Protein AF-A0A7Y6CDG6-F1 (afdb_monomer)

Foldseek 3Di:
DVLLLQLCVLVVHDPLLSVLLVVLLVQLQVLVVPQDPCLVVPDDDDDVVSVVSVQCSLVSSLVVQVVVDDSSNVSSVLSNLLQAFQQQPGDDPSDHNPSRPVSSLSSNLVVQLVVQQDQDPVDGHDDSVVSLVVLVVCDSTRHDVSSSVSSVVRPD

Mean predicted aligned error: 2.74 Å

Nearest PDB structures (foldseek):
  4r8z-assembly1_B  TM=9.376E-01  e=4.289E-11  Pseudomonas aeruginosa PAO1
  4me4-assembly1_B  TM=9.347E-01  e=2.481E-10  Persephonella marina EX-H1
  5z7c-assembly1_A  TM=7.853E-01  e=1.267E-05  Vibrio cholerae O1 biovar El Tor str. N16961
  3tmc-assembly2_B  TM=7.782E-01  e=2.016E-05  Bdellovibrio bacteriovorus HD100

Solvent-accessible surface area (backbone atoms only — not comparable to full-atom values): 8139 Å² total; per-residue (Å²): 70,70,67,31,35,54,30,32,56,69,69,67,52,50,75,67,56,32,55,44,20,35,52,27,44,70,43,39,68,58,14,51,81,74,48,54,70,78,60,79,68,48,87,74,87,76,53,72,69,53,45,53,56,57,58,45,18,22,60,43,19,20,52,57,28,43,72,76,33,75,73,36,32,60,33,9,64,35,21,27,41,34,55,37,15,31,62,30,81,30,35,84,83,38,41,38,55,83,76,40,54,68,51,15,50,37,34,35,50,42,48,53,44,51,64,33,52,41,66,48,102,90,41,75,43,43,56,59,67,60,37,54,51,52,50,60,77,30,49,60,37,54,32,45,54,68,51,50,55,36,40,65,73,70,56,119

Sequence (156 aa):
MELAVAVADHLGLDARSRDLAELTALLHDVGKIRIPNSIINKEGPLTEDEWAIIRMHTIDGEQLLSQVGGLLTEVGHIVRSCHERYDGRGYPDGLAGEAIPLVARVVCCCDAFNAMTTTRPYRAAMSAEEARQELMRNRGTQFDPNVVDALLAVAA

Secondary structure (DSSP, 8-state):
-HHHHHHHHHTT--HHHHHHHHHHHHHTTGGGGGS-HHHHT-SSPPPHHHHHHHHTHHHHHHHHHHHH-THHHHHHHHHHGGG--TBS--SSS--BGGGS-HHHHHHHHHHHHHHHHS-BTTBPPPPHHHHHHHHHHTBTTTB-HHHHHHHHHH--

Structure (mmCIF, N/CA/C/O backbone):
data_AF-A0A7Y6CDG6-F1
#
_entry.id   AF-A0A7Y6CDG6-F1
#
loop_
_atom_site.group_PDB
_atom_site.id
_atom_site.type_symbol
_atom_site.label_atom_id
_atom_site.label_alt_id
_atom_site.label_comp_id
_atom_site.label_asym_id
_atom_site.label_entity_id
_atom_site.label_seq_id
_atom_site.pdbx_PDB_ins_code
_atom_site.Cartn_x
_atom_site.Cartn_y
_atom_site.Cartn_z
_atom_site.occupancy
_atom_site.B_iso_or_equiv
_atom_site.auth_seq_id
_atom_site.auth_comp_id
_atom_site.auth_asym_id
_atom_site.auth_atom_id
_atom_site.pdbx_PDB_model_num
ATOM 1 N N . MET A 1 1 ? 8.028 -2.922 6.597 1.00 84.50 1 MET A N 1
ATOM 2 C CA . MET A 1 1 ? 9.346 -3.101 5.955 1.00 84.50 1 MET A CA 1
ATOM 3 C C . MET A 1 1 ? 9.645 -4.585 5.748 1.00 84.50 1 MET A C 1
ATOM 5 O O . MET A 1 1 ? 9.294 -5.077 4.687 1.00 84.50 1 MET A O 1
ATOM 9 N N . GLU A 1 2 ? 10.143 -5.316 6.752 1.00 93.12 2 GLU A N 1
ATOM 10 C CA . GLU A 1 2 ? 10.577 -6.731 6.654 1.00 93.12 2 GLU A CA 1
ATOM 11 C C . GLU A 1 2 ? 9.609 -7.665 5.898 1.00 93.12 2 GLU A C 1
ATOM 13 O O . GLU A 1 2 ? 10.027 -8.355 4.973 1.00 93.12 2 GLU A O 1
ATOM 18 N N . LEU A 1 3 ? 8.306 -7.636 6.208 1.00 95.88 3 LEU A N 1
ATOM 19 C CA . LEU A 1 3 ? 7.307 -8.477 5.530 1.00 95.88 3 LEU A CA 1
ATOM 20 C C . LEU A 1 3 ? 7.220 -8.222 4.010 1.00 95.88 3 LEU A C 1
ATOM 22 O O . LEU A 1 3 ? 7.042 -9.160 3.243 1.00 95.88 3 LEU A O 1
ATOM 26 N N . ALA A 1 4 ? 7.382 -6.975 3.555 1.00 97.56 4 ALA A N 1
ATOM 27 C CA . ALA A 1 4 ? 7.380 -6.646 2.125 1.00 97.56 4 ALA A CA 1
ATOM 28 C C . ALA A 1 4 ? 8.631 -7.180 1.411 1.00 97.56 4 ALA A C 1
ATOM 30 O O . ALA A 1 4 ? 8.542 -7.615 0.266 1.00 97.56 4 ALA A O 1
ATOM 31 N N . VAL A 1 5 ? 9.771 -7.210 2.107 1.00 97.56 5 VAL A N 1
ATOM 32 C CA . VAL A 1 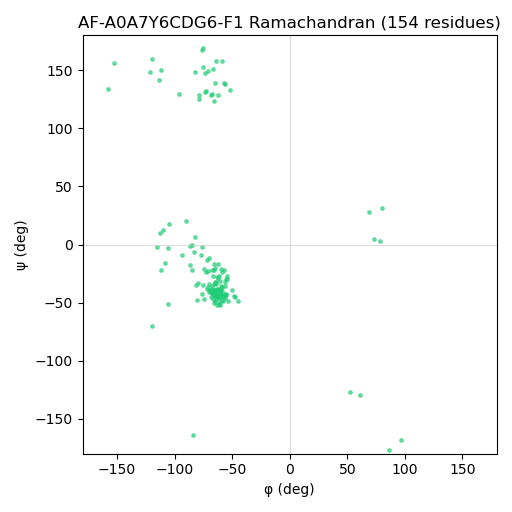5 ? 11.015 -7.819 1.617 1.00 97.56 5 VAL A CA 1
ATOM 33 C C . VAL A 1 5 ? 10.872 -9.343 1.534 1.00 97.56 5 VAL A C 1
ATOM 35 O O . VAL A 1 5 ? 11.181 -9.920 0.499 1.00 97.56 5 VAL A O 1
ATOM 38 N N . ALA A 1 6 ? 10.308 -9.989 2.561 1.00 97.88 6 ALA A N 1
ATOM 39 C CA . ALA A 1 6 ? 10.054 -11.432 2.552 1.00 97.88 6 ALA A CA 1
ATOM 40 C C . ALA A 1 6 ? 9.071 -11.862 1.442 1.00 97.88 6 ALA A C 1
ATOM 42 O O . ALA A 1 6 ? 9.271 -12.895 0.805 1.00 97.88 6 ALA A O 1
ATOM 43 N N . VAL A 1 7 ? 8.035 -11.058 1.169 1.00 98.44 7 VAL A N 1
ATOM 44 C CA . VAL A 1 7 ? 7.118 -11.286 0.036 1.00 98.44 7 VAL A CA 1
ATOM 45 C C . VAL A 1 7 ? 7.820 -11.068 -1.307 1.00 98.44 7 VAL A C 1
ATOM 47 O O . VAL A 1 7 ? 7.613 -11.859 -2.224 1.00 98.44 7 VAL A O 1
ATOM 50 N N . ALA A 1 8 ? 8.676 -10.049 -1.434 1.00 97.88 8 ALA A N 1
ATOM 51 C CA . ALA A 1 8 ? 9.461 -9.826 -2.648 1.00 97.88 8 ALA A CA 1
ATOM 52 C C . ALA A 1 8 ? 10.411 -11.003 -2.946 1.00 97.88 8 ALA A C 1
ATOM 54 O O . ALA A 1 8 ? 10.436 -11.495 -4.075 1.00 97.88 8 ALA A O 1
ATOM 55 N N . ASP A 1 9 ? 11.114 -11.503 -1.925 1.00 97.69 9 ASP A N 1
ATOM 56 C CA . ASP A 1 9 ? 11.974 -12.688 -2.023 1.00 97.69 9 ASP A CA 1
ATOM 57 C C . ASP A 1 9 ? 11.173 -13.935 -2.444 1.00 97.69 9 ASP A C 1
ATOM 59 O O . ASP A 1 9 ? 11.596 -14.676 -3.332 1.00 97.69 9 ASP A O 1
ATOM 63 N N . HIS A 1 10 ? 9.989 -14.153 -1.857 1.00 98.25 10 HIS A N 1
ATOM 64 C CA . HIS A 1 10 ? 9.118 -15.289 -2.189 1.00 98.25 10 HIS A CA 1
ATOM 65 C C . HIS A 1 10 ? 8.567 -15.225 -3.623 1.00 98.25 10 HIS A C 1
ATOM 67 O O . HIS A 1 10 ? 8.413 -16.256 -4.275 1.00 98.25 10 HIS A O 1
ATOM 73 N N . LEU A 1 11 ? 8.305 -14.019 -4.136 1.00 98.00 11 LEU A N 1
ATOM 74 C CA . LEU A 1 11 ? 7.908 -13.783 -5.528 1.00 98.00 11 LEU A CA 1
ATOM 75 C C . LEU A 1 11 ? 9.086 -13.869 -6.521 1.00 98.00 11 LEU A C 1
ATOM 77 O O . LEU A 1 11 ? 8.870 -13.730 -7.724 1.00 98.00 11 LEU A O 1
ATOM 81 N N . GLY A 1 12 ? 10.317 -14.100 -6.049 1.00 98.00 12 GLY A N 1
ATOM 82 C CA . GLY A 1 12 ? 11.508 -14.197 -6.896 1.00 98.00 12 GLY A CA 1
ATOM 83 C C . GLY A 1 12 ? 11.923 -12.866 -7.530 1.00 98.00 12 GLY A C 1
ATOM 84 O O . GLY A 1 12 ? 12.499 -12.864 -8.619 1.00 98.00 12 GLY A O 1
ATOM 85 N N . LEU A 1 13 ? 11.604 -11.741 -6.881 1.00 97.56 13 LEU A N 1
ATOM 86 C CA . LEU A 1 13 ? 11.982 -10.412 -7.355 1.00 97.56 13 LEU A CA 1
ATOM 87 C C . LEU A 1 13 ? 13.500 -10.187 -7.302 1.00 97.56 13 LEU A C 1
ATOM 89 O O . LEU A 1 13 ? 14.216 -10.752 -6.476 1.00 97.56 13 LEU A O 1
ATOM 93 N N . ASP A 1 14 ? 13.993 -9.341 -8.206 1.00 97.81 14 ASP A N 1
ATOM 94 C CA . ASP A 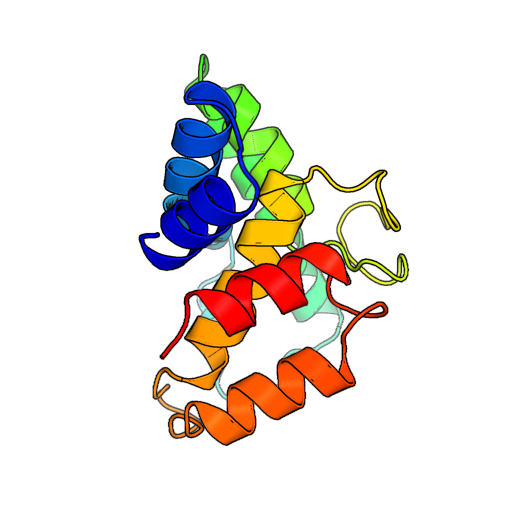1 14 ? 15.412 -9.011 -8.283 1.00 97.81 14 ASP A CA 1
ATOM 95 C C . ASP A 1 14 ? 15.848 -8.041 -7.170 1.00 97.81 14 ASP A C 1
ATOM 97 O O . ASP A 1 14 ? 15.030 -7.415 -6.492 1.00 97.81 14 ASP A O 1
ATOM 101 N N . ALA A 1 15 ? 17.165 -7.888 -6.992 1.00 96.69 15 ALA A N 1
ATOM 102 C CA . ALA A 1 15 ? 17.724 -7.026 -5.950 1.00 96.69 15 ALA A CA 1
ATOM 103 C C . ALA A 1 15 ? 17.219 -5.573 -6.052 1.00 96.69 15 ALA A C 1
ATOM 105 O O . ALA A 1 15 ? 16.936 -4.957 -5.030 1.00 96.69 15 ALA A O 1
ATOM 106 N N . ARG A 1 16 ? 17.013 -5.043 -7.270 1.00 96.38 16 ARG A N 1
ATOM 107 C CA . ARG A 1 16 ? 16.469 -3.691 -7.455 1.00 96.38 16 ARG A CA 1
ATOM 108 C C . ARG A 1 16 ? 15.025 -3.594 -6.966 1.00 96.38 16 ARG A C 1
ATOM 110 O O . ARG A 1 16 ? 14.687 -2.670 -6.231 1.00 96.38 16 ARG A O 1
ATOM 117 N N . SER A 1 17 ? 14.179 -4.545 -7.345 1.00 96.75 17 SER A N 1
ATOM 118 C CA . SER A 1 17 ? 12.779 -4.592 -6.914 1.00 96.75 17 SER A CA 1
ATOM 119 C C . SER A 1 17 ? 12.644 -4.822 -5.404 1.00 96.75 17 SER A C 1
ATOM 121 O O . SER A 1 17 ? 11.727 -4.283 -4.784 1.00 96.75 17 SER A O 1
ATOM 123 N N . ARG A 1 18 ?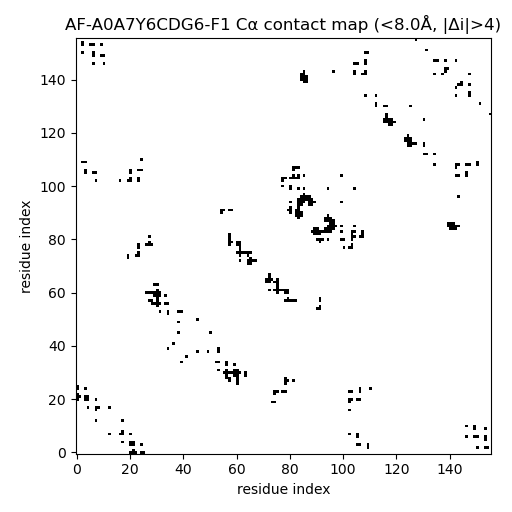 13.583 -5.561 -4.798 1.00 97.25 18 ARG A N 1
ATOM 124 C CA . ARG A 1 18 ? 13.711 -5.733 -3.345 1.00 97.25 18 ARG A CA 1
ATOM 125 C C . ARG A 1 18 ? 14.069 -4.421 -2.635 1.00 97.25 18 ARG A C 1
ATOM 127 O O . ARG A 1 18 ? 13.355 -4.048 -1.707 1.00 97.25 18 ARG A O 1
ATOM 134 N N . ASP A 1 19 ? 15.100 -3.701 -3.089 1.00 97.00 19 ASP A N 1
ATOM 135 C CA . ASP A 1 19 ? 15.481 -2.383 -2.542 1.00 97.00 19 ASP A CA 1
ATOM 136 C C . ASP A 1 19 ? 14.298 -1.397 -2.604 1.00 97.00 19 ASP A C 1
ATOM 138 O O . ASP A 1 19 ? 14.001 -0.673 -1.650 1.00 97.00 19 ASP A O 1
ATOM 142 N N . LEU A 1 20 ? 13.576 -1.400 -3.732 1.00 98.31 20 LEU A N 1
ATOM 143 C CA . LEU A 1 20 ? 12.375 -0.590 -3.929 1.00 98.31 20 LEU A CA 1
ATOM 144 C C . LEU A 1 20 ? 11.240 -1.007 -2.986 1.00 98.31 20 LEU A C 1
ATOM 146 O O . LEU A 1 20 ? 10.555 -0.131 -2.461 1.00 98.31 20 LEU A O 1
ATOM 150 N N . ALA A 1 21 ? 11.039 -2.303 -2.729 1.00 98.25 21 ALA A N 1
ATOM 151 C CA . ALA A 1 21 ? 10.037 -2.789 -1.777 1.00 98.25 21 ALA A CA 1
ATOM 152 C C . ALA A 1 21 ? 10.363 -2.408 -0.330 1.00 98.25 21 ALA A C 1
ATOM 154 O O . ALA A 1 21 ? 9.460 -2.014 0.410 1.00 98.25 21 ALA A O 1
ATOM 155 N N . GLU A 1 22 ? 11.636 -2.456 0.063 1.00 98.12 22 GLU A N 1
ATOM 156 C CA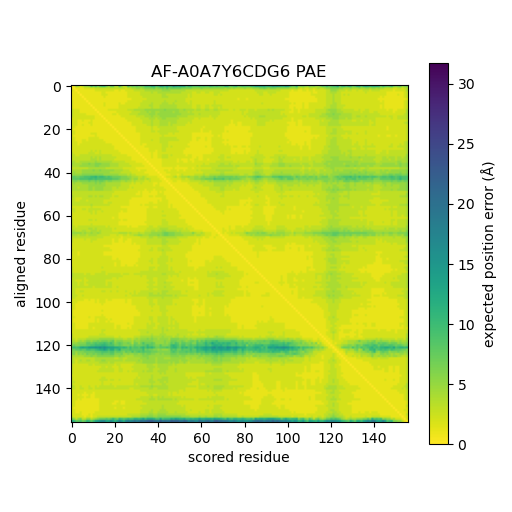 . GLU A 1 22 ? 12.083 -2.031 1.389 1.00 98.12 22 GLU A CA 1
ATOM 157 C C . GLU A 1 22 ? 11.829 -0.530 1.609 1.00 98.12 22 GLU A C 1
ATOM 159 O O . GLU A 1 22 ? 11.138 -0.146 2.559 1.00 98.12 22 GLU A O 1
ATOM 164 N N . LEU A 1 23 ? 12.296 0.312 0.680 1.00 98.44 23 LEU A N 1
ATOM 165 C CA . LEU A 1 23 ? 12.142 1.767 0.759 1.00 98.44 23 LEU A CA 1
ATOM 166 C C . LEU A 1 23 ? 10.686 2.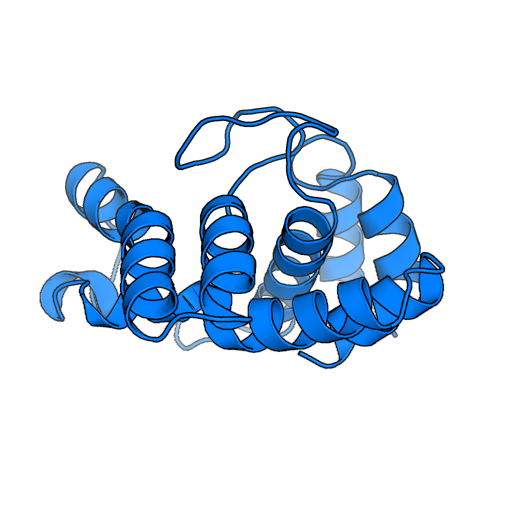223 0.610 1.00 98.44 23 LEU A C 1
ATOM 168 O O . LEU A 1 23 ? 10.247 3.097 1.354 1.00 98.44 23 LEU A O 1
ATOM 172 N N . THR A 1 24 ? 9.904 1.616 -0.287 1.00 98.62 24 THR A N 1
ATOM 173 C CA . THR A 1 24 ? 8.470 1.931 -0.425 1.00 98.62 24 THR A CA 1
ATOM 174 C C . THR A 1 24 ? 7.714 1.541 0.847 1.00 98.62 24 THR A C 1
ATOM 176 O O . THR A 1 24 ? 6.923 2.332 1.361 1.00 98.62 24 THR A O 1
ATOM 179 N N . ALA A 1 25 ? 7.994 0.370 1.432 1.00 98.19 25 ALA A N 1
ATOM 180 C CA . ALA A 1 25 ? 7.368 -0.045 2.687 1.00 98.19 25 ALA A CA 1
ATOM 181 C C . ALA A 1 25 ? 7.718 0.878 3.869 1.00 98.19 25 ALA A C 1
ATOM 183 O O . ALA A 1 25 ? 6.920 0.986 4.798 1.00 98.19 25 ALA A O 1
ATOM 184 N N . LEU A 1 26 ? 8.881 1.537 3.843 1.00 98.00 26 LEU A N 1
ATOM 185 C CA . LEU A 1 26 ? 9.287 2.546 4.826 1.00 98.00 26 LEU A CA 1
ATOM 186 C C . LEU A 1 26 ? 8.655 3.930 4.570 1.00 98.00 26 LEU A C 1
ATOM 188 O O . LEU A 1 26 ? 8.394 4.658 5.525 1.00 98.00 26 LEU A O 1
ATOM 192 N N . LEU A 1 27 ? 8.423 4.300 3.305 1.00 98.31 27 LEU A N 1
ATOM 193 C CA . LEU A 1 27 ? 8.137 5.684 2.894 1.00 98.31 27 LEU A CA 1
ATOM 194 C C . LEU A 1 27 ? 6.733 5.927 2.311 1.00 98.31 27 LEU A C 1
ATOM 196 O O . LEU A 1 27 ? 6.413 7.080 2.033 1.00 98.31 27 LEU A O 1
ATOM 200 N N . HIS A 1 28 ? 5.880 4.906 2.158 1.00 98.19 28 HIS A N 1
ATOM 201 C CA . HIS A 1 28 ? 4.510 5.052 1.626 1.00 98.19 28 HIS A CA 1
ATOM 202 C C . HIS A 1 28 ? 3.693 6.162 2.314 1.00 98.19 28 HIS A C 1
ATOM 204 O O . HIS A 1 28 ? 3.016 6.947 1.655 1.00 98.19 28 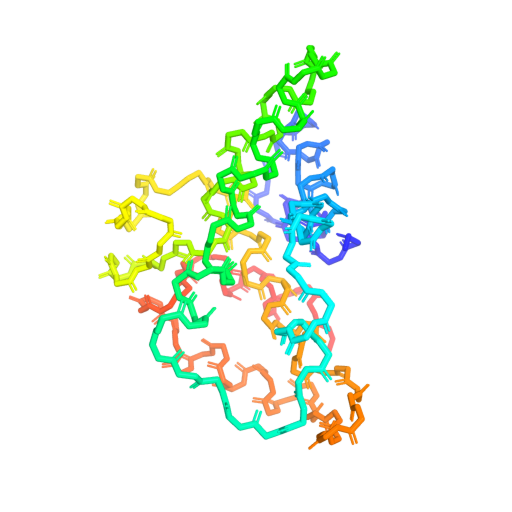HIS A O 1
ATOM 210 N N . ASP A 1 29 ? 3.839 6.290 3.632 1.00 97.81 29 ASP A N 1
ATOM 211 C CA . ASP A 1 29 ? 3.121 7.264 4.453 1.00 97.81 29 ASP A CA 1
ATOM 212 C C . ASP A 1 29 ? 3.775 8.660 4.512 1.00 97.81 29 ASP A C 1
ATOM 214 O O . ASP A 1 29 ? 3.231 9.561 5.152 1.00 97.81 29 ASP A O 1
ATOM 218 N N . VAL A 1 30 ? 4.920 8.893 3.852 1.00 98.31 30 VAL A N 1
ATOM 219 C CA . VAL A 1 30 ? 5.732 10.114 4.056 1.00 98.31 30 VAL A CA 1
ATOM 220 C C . VAL A 1 30 ? 4.986 11.412 3.723 1.00 98.31 30 VAL A C 1
ATOM 222 O O . VAL A 1 30 ? 5.187 12.429 4.388 1.00 98.31 30 VAL A O 1
ATOM 225 N N . GLY A 1 31 ? 4.065 11.384 2.754 1.00 98.06 31 GLY A N 1
ATOM 226 C CA . GLY A 1 31 ? 3.240 12.542 2.396 1.00 98.06 31 GLY A CA 1
ATOM 227 C C . GLY A 1 31 ? 2.267 12.987 3.492 1.00 98.06 31 GLY A C 1
ATOM 228 O O . GLY A 1 31 ? 1.819 14.134 3.473 1.00 98.06 31 GLY A O 1
ATOM 229 N N . LYS A 1 32 ? 1.988 12.145 4.501 1.00 97.94 32 LYS A N 1
ATOM 230 C CA . LYS A 1 32 ? 1.078 12.484 5.609 1.00 97.94 32 LYS A CA 1
ATOM 231 C C . LYS A 1 32 ? 1.570 13.670 6.447 1.00 97.94 32 LYS A C 1
ATOM 233 O O . LYS A 1 32 ? 0.759 14.313 7.104 1.00 97.94 32 LYS A O 1
ATOM 238 N N . ILE A 1 33 ? 2.852 14.039 6.332 1.00 97.31 33 ILE A N 1
ATOM 239 C CA . ILE A 1 33 ? 3.431 15.271 6.895 1.00 97.31 33 ILE A CA 1
ATOM 240 C C . ILE A 1 33 ? 2.739 16.565 6.418 1.00 97.31 33 ILE A C 1
ATOM 242 O O . ILE A 1 33 ? 2.842 17.591 7.088 1.00 97.31 33 ILE A O 1
ATOM 246 N N . ARG A 1 34 ? 2.033 16.541 5.276 1.00 96.75 34 ARG A N 1
ATOM 247 C CA . ARG A 1 34 ? 1.274 17.692 4.753 1.00 96.75 34 ARG A CA 1
ATOM 248 C C . ARG A 1 34 ? -0.199 17.718 5.174 1.00 96.75 34 ARG A C 1
ATOM 250 O O . ARG A 1 34 ? -0.865 18.729 4.953 1.00 96.75 34 ARG A O 1
ATOM 257 N N . ILE A 1 35 ? -0.715 16.654 5.793 1.00 97.19 35 ILE A N 1
ATOM 258 C CA . ILE A 1 35 ? -2.102 16.620 6.268 1.00 97.19 35 ILE A CA 1
ATOM 259 C C . ILE A 1 35 ? -2.229 17.534 7.502 1.00 97.19 35 ILE A C 1
ATOM 261 O O . ILE A 1 35 ? -1.432 17.411 8.435 1.00 97.19 35 ILE A O 1
ATOM 265 N N . PRO A 1 36 ? -3.235 18.427 7.572 1.00 97.06 36 PRO A N 1
ATOM 266 C CA . PRO A 1 36 ? -3.463 19.259 8.749 1.00 97.06 36 PRO A CA 1
ATOM 267 C C . PRO A 1 36 ? -3.638 18.442 10.037 1.00 97.06 36 PRO A C 1
ATOM 269 O O . PRO A 1 36 ? -4.388 17.463 10.073 1.00 97.06 36 PRO A O 1
ATOM 272 N N . ASN A 1 37 ? -3.025 18.907 11.133 1.00 96.00 37 ASN A N 1
ATOM 273 C CA . ASN A 1 37 ? -3.124 18.270 12.455 1.00 96.00 37 ASN A CA 1
ATOM 274 C C . ASN A 1 37 ? -4.572 18.074 12.940 1.00 96.00 37 ASN A C 1
ATOM 276 O O . ASN A 1 37 ? -4.840 17.120 13.665 1.00 96.00 37 ASN A O 1
ATOM 280 N N . SER A 1 38 ? -5.495 18.948 12.527 1.00 95.69 38 SER A N 1
ATOM 281 C CA . SER A 1 38 ? -6.933 18.872 12.819 1.00 95.69 38 SER A CA 1
ATOM 282 C C . SER A 1 38 ? -7.682 17.765 12.068 1.00 95.69 38 SER A C 1
ATOM 284 O O . SER A 1 38 ? -8.820 17.479 12.423 1.00 95.69 38 SER A O 1
ATOM 286 N N . ILE A 1 39 ? -7.069 17.160 11.044 1.00 96.00 39 ILE A N 1
ATOM 287 C CA . ILE A 1 39 ? -7.636 16.060 10.253 1.00 96.00 39 ILE A CA 1
ATOM 288 C C . ILE A 1 39 ? -6.952 14.742 10.631 1.00 96.00 39 ILE A C 1
ATOM 290 O O . ILE A 1 39 ? -7.631 13.787 10.993 1.00 96.00 39 ILE A O 1
ATOM 294 N N . ILE A 1 40 ? -5.612 14.685 10.621 1.00 94.19 40 ILE A N 1
ATOM 295 C CA . ILE A 1 40 ? -4.875 13.432 10.891 1.00 94.19 40 ILE A CA 1
ATOM 296 C C . ILE A 1 40 ? -5.023 12.932 12.339 1.00 94.19 40 ILE A C 1
ATOM 298 O O . ILE A 1 40 ? -4.972 11.727 12.572 1.00 94.19 40 ILE A O 1
ATOM 302 N N . ASN A 1 41 ? -5.261 13.834 13.300 1.00 92.56 41 ASN A N 1
ATOM 303 C CA . ASN A 1 41 ? -5.506 13.498 14.710 1.00 92.56 41 ASN A CA 1
ATOM 304 C C . ASN A 1 41 ? -6.990 13.638 15.107 1.00 92.56 41 ASN A C 1
ATOM 306 O O . ASN A 1 41 ? -7.293 13.787 16.290 1.00 92.56 41 ASN A O 1
ATOM 310 N N . LYS A 1 42 ? -7.920 13.669 14.143 1.00 91.69 42 LYS A N 1
ATOM 311 C CA . LYS A 1 42 ? -9.346 13.866 14.430 1.00 91.69 42 LYS A CA 1
ATOM 312 C C . LYS A 1 42 ? -9.935 12.658 15.161 1.00 91.69 42 LYS A C 1
ATOM 314 O O . LYS A 1 42 ? -9.835 11.525 14.697 1.00 91.69 42 LYS A O 1
ATOM 319 N N . GLU A 1 43 ? -10.605 12.911 16.282 1.00 88.94 43 GLU A N 1
ATOM 320 C CA . GLU A 1 43 ? -11.398 11.897 16.975 1.00 88.94 43 GLU A CA 1
ATOM 321 C C . GLU A 1 43 ? -12.754 11.711 16.271 1.00 88.94 43 GLU A C 1
ATOM 323 O O . GLU A 1 43 ? -13.509 12.666 16.078 1.00 88.94 43 GLU A O 1
ATOM 328 N N . GLY A 1 44 ? -13.070 10.470 15.889 1.00 88.00 44 GLY A N 1
ATOM 329 C CA . GLY A 1 44 ? -14.300 10.121 15.172 1.00 88.00 44 GLY A CA 1
ATOM 330 C C . GLY A 1 44 ? -14.134 10.026 13.645 1.00 88.00 44 GLY A C 1
ATOM 331 O O . GLY A 1 44 ? -13.013 9.951 13.143 1.00 88.00 44 GLY A O 1
ATOM 332 N N . PRO A 1 45 ? -15.243 9.953 12.886 1.00 92.69 45 PRO A N 1
ATOM 333 C CA . PRO A 1 45 ? -15.201 9.781 11.437 1.00 92.69 45 PRO A CA 1
ATOM 334 C C . PRO A 1 45 ? -14.761 11.056 10.704 1.00 92.69 45 PRO A C 1
ATOM 336 O O . PRO A 1 45 ? -15.093 12.179 11.101 1.00 92.69 45 PRO A O 1
ATOM 339 N N . LEU A 1 46 ? -14.067 10.857 9.583 1.00 95.06 46 LEU A N 1
ATOM 340 C CA . LEU A 1 46 ? -13.759 11.913 8.621 1.00 95.06 46 LEU A CA 1
ATOM 341 C C . LEU A 1 46 ? -14.945 12.159 7.672 1.00 95.06 46 LEU A C 1
ATOM 343 O O . LEU A 1 46 ? -15.683 11.227 7.345 1.00 95.06 46 LEU A O 1
ATOM 347 N N . THR A 1 47 ? -15.113 13.397 7.208 1.00 97.50 47 THR A N 1
ATOM 348 C CA . THR A 1 47 ? -16.000 13.740 6.080 1.00 97.50 47 THR A CA 1
ATOM 349 C C . THR A 1 47 ? -15.374 13.322 4.744 1.00 97.50 47 THR A C 1
ATOM 351 O O . THR A 1 47 ? -14.188 13.002 4.691 1.00 97.50 47 THR A O 1
ATOM 354 N N . GLU A 1 48 ? -16.128 13.345 3.638 1.00 96.94 48 GLU A N 1
ATOM 355 C CA . GLU A 1 48 ? -15.538 13.085 2.310 1.00 96.94 48 GLU A CA 1
ATOM 356 C C . GLU A 1 48 ? -14.499 14.146 1.904 1.00 96.94 48 GLU A C 1
ATOM 358 O O . GLU A 1 48 ? -13.489 13.793 1.301 1.00 96.94 48 GLU A O 1
ATOM 363 N N . ASP A 1 49 ? -14.676 15.415 2.292 1.00 97.62 49 ASP A N 1
ATOM 364 C CA . ASP A 1 49 ? -13.690 16.478 2.034 1.00 97.62 49 ASP A CA 1
ATOM 365 C C . ASP A 1 49 ? -12.392 16.255 2.833 1.00 97.62 49 ASP A C 1
ATOM 367 O O . ASP A 1 49 ? -11.285 16.399 2.313 1.00 97.62 49 ASP A O 1
ATOM 371 N N . GLU A 1 50 ? -12.515 15.843 4.098 1.00 97.75 50 GLU A N 1
ATOM 372 C CA . GLU A 1 50 ? -11.373 15.453 4.930 1.00 97.75 50 GLU A CA 1
ATOM 373 C C . GLU A 1 50 ? -10.692 14.195 4.376 1.00 97.75 50 GLU A C 1
ATOM 375 O O . GLU A 1 50 ? -9.465 14.144 4.306 1.00 97.75 50 GLU A O 1
ATOM 380 N N . TRP A 1 51 ? -11.461 13.205 3.910 1.00 97.31 51 TRP A N 1
ATOM 381 C CA . TRP A 1 51 ? -10.931 12.030 3.219 1.00 97.31 51 TRP A CA 1
ATOM 382 C C . TRP A 1 51 ? -10.224 12.380 1.910 1.00 97.31 51 TRP A C 1
ATOM 384 O O . TRP A 1 51 ? -9.200 11.770 1.617 1.00 97.31 51 TRP A O 1
ATOM 394 N N . ALA A 1 52 ? -10.718 13.345 1.132 1.00 97.12 52 ALA A N 1
ATOM 395 C CA . ALA A 1 52 ? -10.027 13.822 -0.061 1.00 97.12 52 ALA A CA 1
ATOM 396 C C . ALA A 1 52 ? -8.642 14.384 0.305 1.00 97.12 52 ALA A C 1
ATOM 398 O O . ALA A 1 52 ? -7.655 14.033 -0.338 1.00 97.12 52 ALA A O 1
ATOM 399 N N . ILE A 1 53 ? -8.545 15.148 1.401 1.00 97.69 53 ILE A N 1
ATOM 400 C CA . ILE A 1 53 ? -7.267 15.642 1.938 1.00 97.69 53 ILE A CA 1
ATOM 401 C C . ILE A 1 53 ? -6.377 14.490 2.442 1.00 97.69 53 ILE A C 1
ATOM 403 O O . ILE A 1 53 ? -5.179 14.507 2.173 1.00 97.69 53 ILE A O 1
ATOM 407 N N . ILE A 1 54 ? -6.922 13.454 3.100 1.00 97.69 54 ILE A N 1
ATOM 408 C CA . ILE A 1 54 ? -6.139 12.249 3.441 1.00 97.69 54 ILE A CA 1
ATOM 409 C C . ILE A 1 54 ? -5.570 11.594 2.178 1.00 97.69 54 ILE A C 1
ATOM 411 O O . ILE A 1 54 ? -4.389 11.253 2.152 1.00 97.69 54 ILE A O 1
ATOM 415 N N . ARG A 1 55 ? -6.382 11.399 1.130 1.00 98.00 55 ARG A N 1
ATOM 416 C CA . ARG A 1 55 ? -5.989 10.670 -0.092 1.00 98.00 55 ARG A CA 1
ATOM 417 C C . ARG A 1 55 ? -4.813 11.338 -0.825 1.00 98.00 55 ARG A C 1
ATOM 419 O O . ARG A 1 55 ? -4.015 10.624 -1.431 1.00 98.00 55 ARG A O 1
ATOM 426 N N . MET A 1 56 ? -4.643 12.659 -0.691 1.00 97.88 56 MET A N 1
ATOM 427 C CA . MET A 1 56 ? -3.529 13.424 -1.282 1.00 97.88 56 MET A CA 1
ATOM 428 C C . MET A 1 56 ? -2.130 12.989 -0.820 1.00 97.88 56 MET A C 1
ATOM 430 O O . MET A 1 56 ? -1.172 13.225 -1.554 1.00 97.88 56 MET A O 1
ATOM 434 N N . HIS A 1 57 ? -1.984 12.313 0.330 1.00 98.50 57 HIS A N 1
ATOM 435 C CA . HIS A 1 57 ? -0.660 11.931 0.846 1.00 98.50 57 HIS A CA 1
ATOM 436 C C . HIS A 1 57 ? 0.156 11.041 -0.111 1.00 98.50 57 HIS A C 1
ATOM 438 O O . HIS A 1 57 ? 1.382 11.042 -0.042 1.00 98.50 57 HIS A O 1
ATOM 444 N N . THR A 1 58 ? -0.502 10.314 -1.018 1.00 98.31 58 THR A N 1
ATOM 445 C CA . THR A 1 58 ? 0.142 9.532 -2.088 1.00 98.31 58 THR A CA 1
ATOM 446 C C . THR A 1 58 ? 0.884 10.440 -3.076 1.00 98.31 58 THR A C 1
ATOM 448 O O . THR A 1 58 ? 2.066 10.239 -3.354 1.00 98.31 58 THR A O 1
ATOM 451 N N . ILE A 1 59 ? 0.207 11.491 -3.543 1.00 98.56 59 ILE A N 1
ATOM 452 C CA . ILE A 1 59 ? 0.714 12.512 -4.472 1.00 98.56 59 ILE A CA 1
ATOM 453 C C . ILE A 1 59 ? 1.753 13.408 -3.781 1.00 98.56 59 ILE A C 1
ATOM 455 O O . ILE A 1 59 ? 2.794 13.733 -4.352 1.00 98.56 59 ILE A O 1
ATOM 459 N N . ASP A 1 60 ? 1.500 13.787 -2.528 1.00 98.50 60 ASP A N 1
ATOM 460 C CA . ASP A 1 60 ? 2.445 14.558 -1.719 1.00 98.50 60 ASP A CA 1
ATOM 461 C C . ASP A 1 60 ? 3.724 13.762 -1.417 1.00 98.50 60 ASP A C 1
ATOM 463 O O . ASP A 1 60 ? 4.820 14.323 -1.465 1.00 98.50 60 ASP A O 1
ATOM 467 N N . GLY A 1 61 ? 3.601 12.458 -1.148 1.00 98.56 61 GLY A N 1
ATOM 468 C CA . GLY A 1 61 ? 4.725 11.546 -0.939 1.00 98.56 61 GLY A CA 1
ATOM 469 C C . GLY A 1 61 ? 5.585 11.399 -2.192 1.00 98.56 61 GLY A C 1
ATOM 470 O O . GLY A 1 61 ? 6.801 11.582 -2.124 1.00 98.56 61 GLY A O 1
ATOM 471 N N . GLU A 1 62 ? 4.956 11.180 -3.351 1.00 98.69 62 GLU A N 1
ATOM 472 C CA . GLU A 1 62 ? 5.631 11.200 -4.653 1.00 98.69 62 GLU A CA 1
ATOM 473 C C . GLU A 1 62 ? 6.404 12.508 -4.874 1.00 98.69 62 GLU A C 1
ATOM 475 O O . GLU A 1 62 ? 7.585 12.472 -5.230 1.00 98.69 62 GLU A O 1
ATOM 480 N N . GLN A 1 63 ? 5.775 13.665 -4.630 1.00 98.44 63 GLN A N 1
ATOM 481 C CA . GLN A 1 63 ? 6.419 14.960 -4.848 1.00 98.44 63 GLN A CA 1
ATOM 482 C C . GLN A 1 63 ? 7.608 15.184 -3.901 1.00 98.44 63 GLN A C 1
ATOM 484 O O . GLN A 1 63 ? 8.657 15.655 -4.343 1.00 98.44 63 GLN A O 1
ATOM 489 N N . LEU A 1 64 ? 7.465 14.851 -2.614 1.00 98.38 64 LEU A N 1
ATOM 490 C CA . LEU A 1 64 ? 8.529 15.001 -1.614 1.00 98.38 64 LEU A CA 1
ATOM 491 C C . LEU A 1 64 ? 9.740 14.118 -1.939 1.00 98.38 64 LEU A C 1
ATOM 493 O O . LEU A 1 64 ? 10.873 14.592 -1.903 1.00 98.38 64 LEU A O 1
ATOM 497 N N . LEU A 1 65 ? 9.515 12.856 -2.306 1.00 98.38 65 LEU A N 1
ATOM 498 C CA . LEU A 1 65 ? 10.594 11.927 -2.649 1.00 98.38 65 LEU A CA 1
ATOM 499 C C . LEU A 1 65 ? 11.258 12.294 -3.988 1.00 98.38 65 LEU A C 1
ATOM 501 O O . LEU A 1 65 ? 12.486 12.257 -4.107 1.00 98.38 65 LEU A O 1
ATOM 505 N N . SER A 1 66 ? 10.474 12.776 -4.958 1.00 97.62 66 SER A N 1
ATOM 506 C CA . SER A 1 66 ? 10.983 13.310 -6.229 1.00 97.62 66 SER A CA 1
ATOM 507 C C . SER A 1 66 ? 11.879 14.542 -6.060 1.00 97.62 66 SER A C 1
ATOM 509 O O . SER A 1 66 ? 12.783 14.738 -6.868 1.00 97.62 66 SER A O 1
ATOM 511 N N . GLN A 1 67 ? 11.671 15.353 -5.014 1.00 97.44 67 GLN A N 1
ATOM 512 C CA . GLN A 1 67 ? 12.529 16.503 -4.692 1.00 97.44 67 GLN A CA 1
ATOM 513 C C . GLN A 1 67 ? 13.901 16.102 -4.125 1.00 97.44 67 GLN A C 1
ATOM 515 O O . GLN A 1 67 ? 14.847 16.877 -4.255 1.00 97.44 67 GLN A O 1
ATOM 520 N N . VAL A 1 68 ? 14.034 14.910 -3.528 1.00 96.88 68 VAL A N 1
ATOM 521 C CA . VAL A 1 68 ? 15.336 14.372 -3.082 1.00 96.88 68 VAL A CA 1
ATOM 522 C C . VAL A 1 68 ? 16.094 13.729 -4.250 1.00 96.88 68 VAL A C 1
ATOM 524 O O . VAL A 1 68 ? 17.315 13.855 -4.344 1.00 96.88 68 VAL A O 1
ATOM 527 N N . GLY A 1 69 ? 15.367 13.101 -5.177 1.00 94.75 69 GLY A N 1
ATOM 528 C CA . GLY A 1 69 ? 15.907 12.626 -6.448 1.00 94.75 69 GLY A CA 1
ATOM 529 C C . GLY A 1 69 ? 16.530 11.225 -6.417 1.00 94.75 69 GLY A C 1
ATOM 530 O O . GLY A 1 69 ? 16.528 10.513 -5.409 1.00 94.75 69 GLY A O 1
ATOM 531 N N . GLY A 1 70 ? 17.081 10.817 -7.563 1.00 95.50 70 GLY A N 1
ATOM 532 C CA . GLY A 1 70 ? 17.745 9.522 -7.731 1.00 95.50 70 GLY A CA 1
ATOM 533 C C . GLY A 1 70 ? 16.793 8.347 -7.488 1.00 95.50 70 GLY A C 1
ATOM 534 O O . GLY A 1 70 ? 15.692 8.312 -8.031 1.00 95.50 70 GLY A O 1
ATOM 535 N N . LEU A 1 71 ? 17.211 7.395 -6.649 1.00 95.44 71 LEU A N 1
ATOM 536 C CA . LEU A 1 71 ? 16.394 6.241 -6.248 1.00 95.44 71 LEU A CA 1
ATOM 537 C C . LEU A 1 71 ? 15.047 6.656 -5.629 1.00 95.44 71 LEU A C 1
ATOM 539 O O . LEU A 1 71 ? 14.049 5.967 -5.820 1.00 95.44 71 LEU A O 1
ATOM 543 N N . LEU A 1 72 ? 14.987 7.792 -4.927 1.00 97.81 72 LEU A N 1
ATOM 544 C CA . LEU A 1 72 ? 13.756 8.222 -4.265 1.00 97.81 72 LEU A CA 1
ATOM 545 C C . LEU A 1 72 ? 12.705 8.767 -5.243 1.00 97.81 72 LEU A C 1
ATOM 547 O O . LEU A 1 72 ? 11.523 8.687 -4.934 1.00 97.81 72 LEU A O 1
ATOM 551 N N . THR A 1 73 ? 13.078 9.207 -6.449 1.00 98.19 73 THR A N 1
ATOM 552 C CA . THR A 1 73 ? 12.093 9.497 -7.509 1.00 98.19 73 THR A CA 1
ATOM 553 C C . THR A 1 73 ? 11.339 8.228 -7.918 1.00 98.19 73 THR A C 1
ATOM 555 O O . THR A 1 73 ? 10.114 8.236 -8.000 1.00 98.19 73 THR A O 1
ATOM 558 N N . GLU A 1 74 ? 12.053 7.112 -8.100 1.00 97.69 74 GLU A N 1
ATOM 559 C CA . GLU A 1 74 ? 11.453 5.815 -8.443 1.00 97.69 74 GLU A CA 1
ATOM 560 C C . GLU A 1 74 ? 10.564 5.288 -7.306 1.00 97.69 74 GLU A C 1
ATOM 562 O O . GLU A 1 74 ? 9.420 4.908 -7.549 1.00 97.69 74 GLU A O 1
ATOM 567 N N . VAL A 1 75 ? 11.035 5.366 -6.054 1.00 98.62 75 VAL A N 1
ATOM 568 C CA . VAL A 1 75 ? 10.212 5.055 -4.870 1.00 98.62 75 VAL A CA 1
ATOM 569 C C . VAL A 1 75 ? 8.971 5.954 -4.813 1.00 98.62 75 VAL A C 1
ATOM 571 O O . VAL A 1 75 ? 7.887 5.456 -4.535 1.00 98.62 75 VAL A O 1
ATOM 574 N N . GLY A 1 76 ? 9.083 7.246 -5.136 1.00 98.56 76 GLY A N 1
ATOM 575 C CA . GLY A 1 76 ? 7.962 8.191 -5.167 1.00 98.56 76 GLY A CA 1
ATOM 576 C C . GLY A 1 76 ? 6.813 7.756 -6.080 1.00 98.56 76 GLY A C 1
ATOM 577 O O . GLY A 1 76 ? 5.660 7.751 -5.648 1.00 98.56 76 GLY A O 1
ATOM 578 N N . HIS A 1 77 ? 7.120 7.312 -7.301 1.00 98.19 77 HIS A N 1
ATOM 579 C CA . HIS A 1 77 ? 6.116 6.797 -8.241 1.00 98.19 77 HIS A CA 1
ATOM 580 C C . HIS A 1 77 ? 5.426 5.513 -7.737 1.00 98.19 77 HIS A C 1
ATOM 582 O O . HIS A 1 77 ? 4.241 5.290 -7.992 1.00 98.19 77 HIS A O 1
ATOM 588 N N . ILE A 1 78 ? 6.137 4.670 -6.980 1.00 98.69 78 ILE A N 1
ATOM 589 C CA . ILE A 1 78 ? 5.570 3.455 -6.373 1.00 98.69 78 ILE A CA 1
ATOM 590 C C . ILE A 1 78 ? 4.711 3.815 -5.148 1.00 98.69 78 ILE A C 1
ATOM 592 O O . ILE A 1 78 ? 3.603 3.297 -5.005 1.00 98.69 78 ILE A O 1
ATOM 596 N N . VAL A 1 79 ? 5.175 4.745 -4.305 1.00 98.62 79 VAL A N 1
ATOM 597 C CA . VAL A 1 79 ? 4.442 5.298 -3.152 1.00 98.62 79 VAL A CA 1
ATOM 598 C C . VAL A 1 79 ? 3.095 5.876 -3.582 1.00 98.62 79 VAL A C 1
ATOM 600 O O . VAL A 1 79 ? 2.083 5.567 -2.952 1.00 98.62 79 VAL A O 1
ATOM 603 N N . ARG A 1 80 ? 3.053 6.606 -4.706 1.00 98.62 80 ARG A N 1
ATOM 604 C CA . ARG A 1 80 ? 1.808 7.093 -5.322 1.00 98.62 80 ARG A CA 1
ATOM 605 C C . ARG A 1 80 ? 0.756 5.985 -5.462 1.00 98.62 80 ARG A C 1
ATOM 607 O O . ARG A 1 80 ? -0.404 6.190 -5.131 1.00 98.62 80 ARG A O 1
ATOM 614 N N . SER A 1 81 ? 1.179 4.803 -5.908 1.00 98.69 81 SER A N 1
ATOM 615 C CA . SER A 1 81 ? 0.297 3.674 -6.230 1.00 98.69 81 SER A CA 1
ATOM 616 C C . SER A 1 81 ? -0.040 2.766 -5.036 1.00 98.69 81 SER A C 1
ATOM 618 O O . SER A 1 81 ? -0.766 1.789 -5.206 1.00 98.69 81 SER A O 1
ATOM 620 N N . CYS A 1 82 ? 0.475 3.023 -3.826 1.00 98.31 82 CYS A N 1
ATOM 621 C CA . CYS A 1 82 ? 0.321 2.102 -2.683 1.00 98.31 82 CYS A CA 1
ATOM 622 C C . CYS A 1 82 ? -1.110 2.006 -2.117 1.00 98.31 82 CYS A C 1
ATOM 624 O O . CYS A 1 82 ? -1.398 1.097 -1.337 1.00 98.31 82 CYS A O 1
ATOM 626 N N . HIS A 1 83 ? -2.014 2.898 -2.528 1.00 98.31 83 HIS A N 1
ATOM 627 C CA . HIS A 1 83 ? -3.447 2.827 -2.225 1.00 98.31 83 HIS A CA 1
ATOM 628 C C . HIS A 1 83 ? -4.330 2.503 -3.440 1.00 98.31 83 HIS A C 1
ATOM 630 O O . HIS A 1 83 ? -5.562 2.562 -3.354 1.00 98.31 83 HIS A O 1
ATOM 636 N N . GLU A 1 84 ? -3.720 2.076 -4.547 1.00 98.69 84 GLU A N 1
ATOM 637 C CA . GLU A 1 84 ? -4.468 1.477 -5.642 1.00 98.69 84 GLU A CA 1
ATOM 638 C C . GLU A 1 84 ? -4.998 0.092 -5.266 1.00 98.69 84 GLU A C 1
ATOM 640 O O . GLU A 1 84 ? -4.411 -0.636 -4.462 1.00 98.69 84 GLU A O 1
ATOM 645 N N . ARG A 1 85 ? -6.144 -0.271 -5.843 1.00 98.62 85 ARG A N 1
ATOM 646 C CA . ARG A 1 85 ? -6.824 -1.545 -5.586 1.00 98.62 85 ARG A CA 1
ATOM 647 C C . ARG A 1 85 ? -6.797 -2.392 -6.838 1.00 98.62 85 ARG A C 1
ATOM 649 O O . ARG A 1 85 ? -7.058 -1.882 -7.921 1.00 98.62 85 ARG A O 1
ATOM 656 N N . TYR A 1 86 ? -6.603 -3.699 -6.693 1.00 98.69 86 TYR A N 1
ATOM 657 C CA . TYR A 1 86 ? -6.570 -4.615 -7.838 1.00 98.69 86 TYR A CA 1
ATOM 658 C C . TYR A 1 86 ? -7.845 -4.538 -8.715 1.00 98.69 86 TYR A C 1
ATOM 660 O O . TYR A 1 86 ? -7.768 -4.707 -9.929 1.00 98.69 86 TYR A O 1
ATOM 668 N N . ASP A 1 87 ? -8.992 -4.199 -8.115 1.00 98.50 87 ASP A N 1
ATOM 669 C CA . AS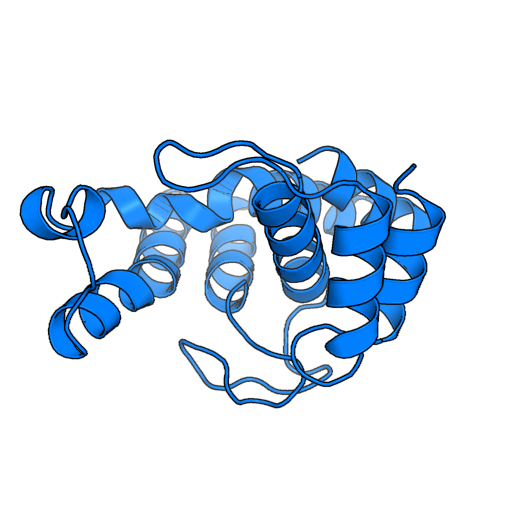P A 1 87 ? -10.290 -3.951 -8.760 1.00 98.50 87 ASP A CA 1
ATOM 670 C C . ASP A 1 87 ? -10.501 -2.541 -9.357 1.00 98.50 87 ASP A C 1
ATOM 672 O O . ASP A 1 87 ? -11.610 -2.234 -9.795 1.00 98.50 87 ASP A O 1
ATOM 676 N N . GLY A 1 88 ? -9.483 -1.675 -9.380 1.00 98.38 88 GLY A N 1
ATOM 677 C CA . GLY A 1 88 ? -9.557 -0.327 -9.961 1.00 98.38 88 GLY A CA 1
ATOM 678 C C . GLY A 1 88 ? -10.353 0.695 -9.144 1.00 98.38 88 GLY A C 1
ATOM 679 O O . GLY A 1 88 ? -10.534 1.825 -9.585 1.00 98.38 88 GLY A O 1
ATOM 680 N N . ARG A 1 89 ? -10.835 0.341 -7.943 1.00 98.12 89 ARG A N 1
ATOM 681 C CA . ARG A 1 89 ? -11.566 1.263 -7.045 1.00 98.12 89 ARG A CA 1
ATOM 682 C C . ARG A 1 89 ? -10.641 2.012 -6.073 1.00 98.12 89 ARG A C 1
ATOM 684 O O . ARG A 1 89 ? -11.077 2.410 -4.993 1.00 98.12 89 ARG A O 1
ATOM 691 N N . GLY A 1 90 ? -9.353 2.078 -6.403 1.00 97.75 90 GLY A N 1
ATOM 692 C CA . GLY A 1 90 ? -8.301 2.680 -5.591 1.00 97.75 90 GLY A CA 1
ATOM 693 C C . GLY A 1 90 ? -8.174 4.189 -5.777 1.00 97.75 90 GLY A C 1
ATOM 694 O O . GLY A 1 90 ? -9.093 4.855 -6.256 1.00 97.75 90 GLY A O 1
ATOM 695 N N . TYR A 1 91 ? -7.040 4.728 -5.338 1.00 98.44 91 TYR A N 1
ATOM 696 C CA . TYR A 1 91 ? -6.648 6.121 -5.536 1.00 98.44 91 TYR A CA 1
ATOM 697 C C . TYR A 1 91 ? -5.107 6.230 -5.528 1.00 98.44 91 TYR A C 1
ATOM 699 O O . TYR A 1 91 ? -4.459 5.387 -4.899 1.00 98.44 91 TYR A O 1
ATOM 707 N N . PRO A 1 92 ? -4.505 7.267 -6.149 1.00 98.06 92 PRO A N 1
ATOM 708 C CA . PRO A 1 92 ? -5.130 8.470 -6.714 1.00 98.06 92 PRO A CA 1
ATOM 709 C C . PRO A 1 92 ? -5.633 8.370 -8.164 1.00 98.06 92 PRO A C 1
ATOM 711 O O . PRO A 1 92 ? -6.430 9.219 -8.558 1.00 98.06 92 PRO A O 1
ATOM 714 N N . ASP A 1 93 ? -5.197 7.383 -8.945 1.00 98.19 93 ASP A N 1
ATOM 715 C CA . ASP A 1 93 ? -5.368 7.344 -10.405 1.00 98.19 93 ASP A CA 1
ATOM 716 C C . ASP A 1 93 ? -6.396 6.298 -10.882 1.00 98.19 93 ASP A C 1
ATOM 718 O O . ASP A 1 93 ? -6.868 6.376 -12.018 1.00 98.19 93 ASP A O 1
ATOM 722 N N . GLY A 1 94 ? -6.770 5.336 -10.030 1.00 98.12 94 GLY A N 1
ATOM 723 C CA . GLY A 1 94 ? -7.734 4.276 -10.348 1.00 98.12 94 GLY A CA 1
ATOM 724 C C . GLY A 1 94 ? -7.127 3.124 -11.155 1.00 98.12 94 GLY A C 1
ATOM 725 O O . GLY A 1 94 ? -7.803 2.512 -11.987 1.00 98.12 94 GLY A O 1
ATOM 726 N N . LEU A 1 95 ? -5.837 2.842 -10.949 1.00 98.62 95 LEU A N 1
ATOM 727 C CA . LEU A 1 95 ? -5.130 1.750 -11.620 1.00 98.62 95 LEU A CA 1
ATOM 728 C C . LEU A 1 95 ? -5.699 0.387 -11.198 1.00 98.62 95 LEU A C 1
ATOM 730 O O . LEU A 1 95 ? -5.969 0.142 -10.026 1.00 98.62 95 LEU A O 1
ATOM 734 N N . ALA A 1 96 ? -5.841 -0.523 -12.164 1.00 98.69 96 ALA A N 1
ATOM 735 C CA . ALA A 1 96 ? -6.408 -1.856 -11.965 1.00 98.69 96 ALA A CA 1
ATOM 736 C C . ALA A 1 96 ? -5.421 -2.965 -12.356 1.00 98.69 96 ALA A C 1
ATOM 738 O O . ALA A 1 96 ? -4.633 -2.820 -13.296 1.00 98.69 96 ALA A O 1
ATOM 739 N N . GLY A 1 97 ? -5.510 -4.104 -11.668 1.00 98.50 97 GLY A N 1
ATOM 740 C CA . GLY A 1 97 ? -4.734 -5.304 -11.967 1.00 98.50 97 GLY A CA 1
ATOM 741 C C . GLY A 1 97 ? -3.226 -5.052 -12.063 1.00 98.50 97 GLY A C 1
ATOM 742 O O . GLY A 1 97 ? -2.604 -4.476 -11.169 1.00 98.50 97 GLY A O 1
ATOM 743 N N . GLU A 1 98 ? -2.635 -5.480 -13.178 1.00 98.06 98 GLU A N 1
ATOM 744 C CA . GLU A 1 98 ? -1.191 -5.389 -13.411 1.00 98.06 98 GLU A CA 1
ATOM 745 C C . GLU A 1 98 ? -0.687 -3.989 -13.799 1.00 98.06 98 GLU A C 1
ATOM 747 O O . GLU A 1 98 ? 0.524 -3.773 -13.787 1.00 98.06 98 GLU A O 1
ATOM 752 N N . ALA A 1 99 ? -1.579 -3.024 -14.069 1.00 98.56 99 ALA A N 1
ATOM 753 C CA . ALA A 1 99 ? -1.189 -1.625 -14.281 1.00 98.56 99 ALA A CA 1
ATOM 754 C C . ALA A 1 99 ? -0.643 -0.968 -12.998 1.00 98.56 99 ALA A C 1
ATOM 756 O O . ALA A 1 99 ? 0.107 0.002 -13.069 1.00 98.56 99 ALA A O 1
ATOM 757 N N . ILE A 1 100 ? -0.987 -1.515 -11.827 1.00 98.75 100 ILE A N 1
ATOM 758 C CA . ILE A 1 100 ? -0.398 -1.134 -10.542 1.00 98.75 100 ILE A CA 1
ATOM 759 C C . ILE A 1 100 ? 1.033 -1.705 -10.482 1.00 98.75 100 ILE A C 1
ATOM 761 O O . ILE A 1 100 ? 1.202 -2.911 -10.706 1.00 98.75 100 ILE A O 1
ATOM 765 N N . PRO A 1 101 ? 2.072 -0.926 -10.123 1.00 98.50 101 PRO A N 1
ATOM 766 C CA . PRO A 1 101 ? 3.418 -1.455 -9.898 1.00 98.50 101 PRO A CA 1
ATOM 767 C C . PRO A 1 101 ? 3.406 -2.634 -8.913 1.00 98.50 101 PRO A C 1
ATOM 769 O O . PRO A 1 101 ? 2.791 -2.550 -7.849 1.00 98.50 101 PRO A O 1
ATOM 772 N N . LEU A 1 102 ? 4.091 -3.739 -9.231 1.00 98.69 102 LEU A N 1
ATOM 773 C CA . LEU A 1 102 ? 4.073 -4.944 -8.385 1.00 98.69 102 LEU A CA 1
ATOM 774 C C . LEU A 1 102 ? 4.582 -4.660 -6.961 1.00 98.69 102 LEU A C 1
ATOM 776 O O . LEU A 1 102 ? 4.003 -5.143 -5.992 1.00 98.69 102 LEU A O 1
ATOM 780 N N . VAL A 1 103 ? 5.585 -3.790 -6.819 1.00 98.62 103 VAL A N 1
ATOM 781 C CA . VAL A 1 103 ? 6.069 -3.328 -5.510 1.00 98.62 103 VAL A CA 1
ATOM 782 C C . VAL A 1 103 ? 4.969 -2.604 -4.716 1.00 98.62 103 VAL A C 1
ATOM 784 O O . VAL A 1 103 ? 4.818 -2.855 -3.523 1.00 98.62 103 VAL A O 1
ATOM 787 N N . ALA A 1 104 ? 4.144 -1.774 -5.363 1.00 98.75 104 ALA A N 1
ATOM 788 C CA . ALA A 1 104 ? 3.020 -1.106 -4.706 1.00 98.75 104 ALA A CA 1
ATOM 789 C C . ALA A 1 104 ? 1.929 -2.105 -4.285 1.00 98.75 104 ALA A C 1
ATOM 791 O O . ALA A 1 104 ? 1.403 -1.999 -3.178 1.00 98.75 104 ALA A O 1
ATOM 792 N N . ARG A 1 105 ? 1.648 -3.131 -5.107 1.00 98.81 105 ARG A N 1
ATOM 793 C CA . ARG A 1 105 ? 0.742 -4.239 -4.740 1.00 98.81 105 ARG A CA 1
ATOM 794 C C . ARG A 1 105 ? 1.243 -4.998 -3.504 1.00 98.81 105 ARG A C 1
ATOM 796 O O . ARG A 1 105 ? 0.451 -5.271 -2.602 1.00 98.81 105 ARG A O 1
ATOM 803 N N . VAL A 1 106 ? 2.549 -5.284 -3.434 1.00 98.75 106 VAL A N 1
ATOM 804 C CA . VAL A 1 106 ? 3.206 -5.900 -2.264 1.00 98.75 106 VAL A CA 1
ATOM 805 C C . VAL A 1 106 ? 3.070 -5.016 -1.023 1.00 98.75 106 VAL A C 1
ATOM 807 O O . VAL A 1 106 ? 2.589 -5.488 0.006 1.00 98.75 106 VAL A O 1
ATOM 810 N N . VAL A 1 107 ? 3.425 -3.731 -1.109 1.00 98.69 107 VAL A N 1
ATOM 811 C CA . VAL A 1 107 ? 3.345 -2.812 0.040 1.00 98.69 107 VAL A CA 1
ATOM 812 C C . VAL A 1 107 ? 1.904 -2.618 0.518 1.00 98.69 107 VAL A C 1
ATOM 814 O O . VAL A 1 107 ? 1.672 -2.690 1.721 1.00 98.69 107 VAL A O 1
ATOM 817 N N . CYS A 1 108 ? 0.932 -2.479 -0.388 1.00 98.44 108 CYS A N 1
ATOM 818 C CA . CYS A 1 108 ? -0.491 -2.361 -0.050 1.00 98.44 108 CYS A CA 1
ATOM 819 C C . CYS A 1 108 ? -1.005 -3.570 0.754 1.00 98.44 108 CYS A C 1
ATOM 821 O O . CYS A 1 108 ? -1.681 -3.417 1.774 1.00 98.44 108 CYS A O 1
ATOM 823 N N . CYS A 1 109 ? -0.650 -4.788 0.328 1.00 98.38 109 CYS A N 1
ATOM 824 C CA . CYS A 1 109 ? -1.049 -6.017 1.011 1.00 98.38 109 CYS A CA 1
ATOM 825 C C . CYS A 1 109 ? -0.351 -6.173 2.377 1.00 98.38 109 CYS A C 1
ATOM 827 O O . CYS A 1 109 ? -0.980 -6.569 3.362 1.00 98.38 109 CYS A O 1
ATOM 829 N N . CYS A 1 110 ? 0.938 -5.823 2.453 1.00 98.19 110 CYS A N 1
ATOM 830 C CA . CYS A 1 110 ? 1.730 -5.911 3.679 1.00 98.19 110 CYS A CA 1
ATOM 831 C C . CYS A 1 110 ? 1.358 -4.848 4.724 1.00 98.19 110 CYS A C 1
ATOM 833 O O . CYS A 1 110 ? 1.323 -5.182 5.911 1.00 98.19 110 CYS A O 1
ATOM 835 N N . ASP A 1 111 ? 1.047 -3.606 4.328 1.00 97.62 111 ASP A N 1
ATOM 836 C CA . ASP A 1 111 ? 0.506 -2.616 5.269 1.00 97.62 111 ASP A CA 1
ATOM 837 C C . ASP A 1 111 ? -0.883 -3.030 5.751 1.00 97.62 111 ASP A C 1
ATOM 839 O O . ASP A 1 111 ? -1.117 -3.023 6.954 1.00 97.62 111 ASP A O 1
ATOM 843 N N . ALA A 1 112 ? -1.774 -3.500 4.871 1.00 96.94 112 ALA A N 1
ATOM 844 C CA . ALA A 1 112 ? -3.087 -3.975 5.301 1.00 96.94 112 ALA A CA 1
ATOM 845 C C . ALA A 1 112 ? -2.987 -5.090 6.360 1.00 96.94 112 ALA A C 1
ATOM 847 O O . ALA A 1 112 ? -3.677 -5.024 7.379 1.00 96.94 112 ALA A O 1
ATOM 848 N N . PHE A 1 113 ? -2.091 -6.069 6.177 1.00 97.19 113 PHE A N 1
ATOM 849 C CA . PHE A 1 113 ? -1.823 -7.103 7.183 1.00 97.19 113 PHE A CA 1
ATOM 850 C C . PHE A 1 113 ? -1.312 -6.509 8.505 1.00 97.19 113 PHE A C 1
ATOM 852 O O . PHE A 1 113 ? -1.899 -6.752 9.559 1.00 97.19 113 PHE A O 1
ATOM 859 N N . ASN A 1 114 ? -0.277 -5.669 8.447 1.00 95.12 114 ASN A N 1
ATOM 860 C CA . ASN A 1 114 ? 0.309 -4.987 9.605 1.00 95.12 114 ASN A CA 1
ATOM 861 C C . ASN A 1 114 ? -0.705 -4.088 10.347 1.00 95.12 114 ASN A C 1
ATOM 863 O O . ASN A 1 114 ? -0.738 -4.034 11.577 1.00 95.12 114 ASN A O 1
ATOM 867 N N . ALA A 1 115 ? -1.580 -3.407 9.610 1.00 93.56 115 ALA A N 1
ATOM 868 C CA . ALA A 1 115 ? -2.659 -2.577 10.123 1.00 93.56 115 ALA A CA 1
ATOM 869 C C . ALA A 1 115 ? -3.790 -3.392 10.763 1.00 93.56 115 ALA A C 1
ATOM 871 O O . ALA A 1 115 ? -4.517 -2.848 11.596 1.00 93.56 115 ALA A O 1
ATOM 872 N N . MET A 1 116 ? -3.952 -4.671 10.409 1.00 95.44 116 MET A N 1
ATOM 873 C CA . MET A 1 116 ? -4.862 -5.602 11.084 1.00 95.44 116 MET A CA 1
ATOM 874 C C . MET A 1 116 ? -4.257 -6.164 12.373 1.00 95.44 116 MET A C 1
ATOM 876 O O . MET A 1 116 ? -4.914 -6.117 13.413 1.00 95.44 116 MET A O 1
ATOM 880 N N . THR A 1 117 ? -3.007 -6.630 12.329 1.00 95.12 117 THR A N 1
ATOM 881 C CA . THR A 1 117 ? -2.329 -7.306 13.452 1.00 95.12 117 THR A CA 1
ATOM 882 C C . THR A 1 117 ? -1.699 -6.361 14.484 1.00 95.12 117 THR A C 1
ATOM 884 O O . THR A 1 117 ? -1.272 -6.810 15.545 1.00 95.12 117 THR A O 1
ATOM 887 N N . THR A 1 118 ? -1.682 -5.046 14.237 1.00 92.50 118 THR A N 1
ATOM 888 C CA . THR A 1 118 ? -1.213 -4.035 15.202 1.00 92.50 118 THR A CA 1
ATOM 889 C C . THR A 1 118 ? -2.369 -3.417 15.995 1.00 92.50 118 THR A C 1
ATOM 891 O O . THR A 1 118 ? -3.328 -2.901 15.417 1.00 92.50 118 THR A O 1
ATOM 894 N N . THR A 1 119 ? -2.251 -3.385 17.327 1.00 86.75 119 THR A N 1
ATOM 895 C CA . THR A 1 119 ? -3.167 -2.639 18.210 1.00 86.75 119 THR A CA 1
ATOM 896 C C . THR A 1 119 ? -3.009 -1.132 18.003 1.00 86.75 119 THR A C 1
ATOM 898 O O . THR A 1 119 ? -1.905 -0.596 18.072 1.00 86.75 119 THR A O 1
ATOM 901 N N . ARG A 1 120 ? -4.129 -0.437 17.792 1.00 85.12 120 ARG A N 1
ATOM 902 C CA . ARG A 1 120 ? -4.224 1.019 17.607 1.00 85.12 120 ARG A CA 1
ATOM 903 C C . ARG A 1 120 ? -5.119 1.624 18.705 1.00 85.12 120 ARG A C 1
ATOM 905 O O . ARG A 1 120 ? -5.934 0.894 19.267 1.00 85.12 120 ARG A O 1
ATOM 912 N N . PRO A 1 121 ? -5.043 2.936 19.008 1.00 78.00 121 PRO A N 1
ATOM 913 C CA . PRO A 1 121 ? -5.789 3.543 20.125 1.00 78.00 121 PRO A CA 1
ATOM 914 C C . PRO A 1 121 ? -7.309 3.299 20.111 1.00 78.00 121 PRO A C 1
ATOM 916 O O . PRO A 1 121 ? -7.941 3.275 21.160 1.00 78.00 121 PRO A O 1
ATOM 919 N N . TYR A 1 122 ? -7.882 3.092 18.923 1.00 74.81 122 TYR A N 1
ATOM 920 C CA . TYR A 1 122 ? -9.308 2.863 18.676 1.00 74.81 122 TYR A CA 1
ATOM 921 C C . TYR A 1 122 ? -9.677 1.403 18.338 1.00 74.81 122 TYR A C 1
ATOM 923 O O . TYR A 1 122 ? -10.856 1.113 18.141 1.00 74.81 122 TYR A O 1
ATOM 931 N N . ARG A 1 123 ? -8.714 0.472 18.228 1.00 82.81 123 ARG A N 1
ATOM 932 C CA . ARG A 1 123 ? -8.992 -0.947 17.927 1.00 82.81 123 ARG A CA 1
ATOM 933 C C . ARG A 1 123 ? -7.853 -1.864 18.377 1.00 82.81 123 ARG A C 1
ATOM 935 O O . ARG A 1 123 ? -6.694 -1.624 18.046 1.00 82.81 123 ARG A O 1
ATOM 942 N N . ALA A 1 124 ? -8.192 -2.966 19.041 1.00 88.25 124 ALA A N 1
ATOM 943 C CA . ALA A 1 124 ? -7.251 -4.059 19.275 1.00 88.25 124 ALA A CA 1
ATOM 944 C C . ALA A 1 124 ? -6.697 -4.640 17.955 1.00 88.25 124 ALA A C 1
ATOM 946 O O . ALA A 1 124 ? -7.313 -4.513 16.888 1.00 88.25 124 ALA A O 1
ATOM 947 N N . ALA A 1 125 ? -5.538 -5.290 18.049 1.00 93.38 125 ALA A N 1
ATOM 948 C CA . ALA A 1 125 ? -5.041 -6.191 17.020 1.00 93.38 125 ALA A CA 1
ATOM 949 C C . ALA A 1 125 ? -6.051 -7.316 16.744 1.00 93.38 125 ALA A C 1
ATOM 951 O O . ALA A 1 125 ? -6.628 -7.882 17.674 1.00 93.38 125 ALA A O 1
ATOM 952 N N . MET A 1 126 ? -6.220 -7.657 15.470 1.00 94.00 126 MET A N 1
ATOM 953 C CA . MET A 1 126 ? -6.788 -8.939 15.053 1.00 94.00 126 MET A CA 1
ATOM 954 C C . MET A 1 126 ? -5.735 -10.036 15.245 1.00 94.00 126 MET A C 1
ATOM 956 O O . MET A 1 126 ? -4.533 -9.764 15.164 1.00 94.00 126 MET A O 1
ATOM 960 N N . SER A 1 127 ? -6.160 -11.280 15.459 1.00 94.62 127 SER A N 1
ATOM 961 C CA . SER A 1 127 ? -5.240 -12.417 15.372 1.00 94.62 127 SER A CA 1
ATOM 962 C C . SER A 1 127 ? -4.695 -12.572 13.946 1.00 94.62 127 SER A C 1
ATOM 964 O O . SER A 1 127 ? -5.308 -12.118 12.973 1.00 94.62 127 SER A O 1
ATOM 966 N N . ALA A 1 128 ? -3.547 -13.245 13.810 1.00 92.00 128 ALA A N 1
ATOM 967 C CA . ALA A 1 128 ? -2.966 -13.539 12.502 1.00 92.00 128 ALA A CA 1
ATOM 968 C C . ALA A 1 128 ? -3.971 -14.277 11.600 1.00 92.00 128 ALA A C 1
ATOM 970 O O . ALA A 1 128 ? -4.155 -13.886 10.454 1.00 92.00 128 ALA A O 1
ATOM 971 N N . GLU A 1 129 ? -4.698 -15.266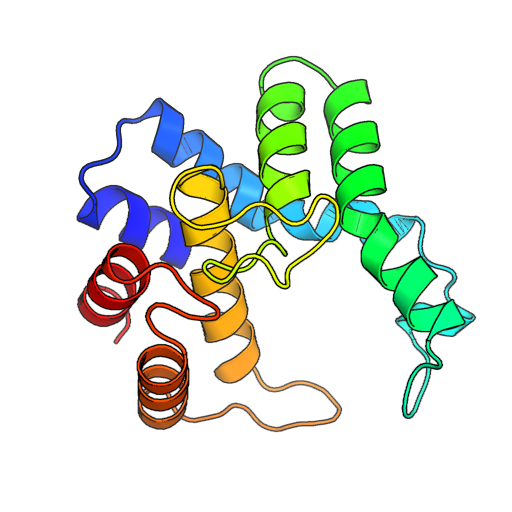 12.126 1.00 94.75 129 GLU A N 1
ATOM 972 C CA . GLU A 1 129 ? -5.693 -16.029 11.363 1.00 94.75 129 GLU A CA 1
ATOM 973 C C . GLU A 1 129 ? -6.876 -15.166 10.882 1.00 94.75 129 GLU A C 1
ATOM 975 O O . GLU A 1 129 ? -7.246 -15.233 9.712 1.00 94.75 129 GLU A O 1
ATOM 980 N N . GLU A 1 130 ? -7.423 -14.278 11.718 1.00 96.31 130 GLU A N 1
ATOM 981 C CA . GLU A 1 130 ? -8.474 -13.340 11.285 1.00 96.31 130 GLU A CA 1
ATOM 982 C C . GLU A 1 130 ? -7.976 -12.386 10.184 1.00 96.31 130 GLU A C 1
ATOM 984 O O . GLU A 1 130 ? -8.702 -12.106 9.226 1.00 96.31 130 GLU A O 1
ATOM 989 N N . ALA A 1 131 ? -6.726 -11.916 10.284 1.00 96.56 131 ALA A N 1
ATOM 990 C CA . ALA A 1 131 ? -6.102 -11.075 9.264 1.00 96.56 131 ALA A CA 1
ATOM 991 C C . ALA A 1 131 ? -5.850 -11.848 7.953 1.00 96.56 131 ALA A C 1
ATOM 993 O O . ALA A 1 131 ? -6.130 -11.331 6.870 1.00 96.56 131 ALA A O 1
ATOM 994 N N . ARG A 1 132 ? -5.402 -13.109 8.030 1.00 96.38 132 ARG A N 1
ATOM 995 C CA . ARG A 1 132 ? -5.249 -14.015 6.874 1.00 96.38 132 ARG A CA 1
ATOM 996 C C . ARG A 1 132 ? -6.593 -14.249 6.174 1.00 96.38 132 ARG A C 1
ATOM 998 O O . ARG A 1 132 ? -6.668 -14.184 4.947 1.00 96.38 132 ARG A O 1
ATOM 1005 N N . GLN A 1 133 ? -7.672 -14.432 6.937 1.00 97.25 133 GLN A N 1
ATOM 1006 C CA . GLN A 1 133 ? -9.030 -14.562 6.401 1.00 97.25 133 GLN A CA 1
ATOM 1007 C C . GLN A 1 133 ? -9.557 -13.264 5.760 1.00 97.25 133 GLN A C 1
ATOM 1009 O O . GLN A 1 133 ? -10.258 -13.335 4.752 1.00 97.25 133 GLN A O 1
ATOM 1014 N N . GLU A 1 134 ? -9.234 -12.079 6.290 1.00 97.88 134 GLU A N 1
ATOM 1015 C CA . GLU A 1 134 ? -9.584 -10.794 5.653 1.00 97.88 134 GLU A CA 1
ATOM 1016 C C . GLU A 1 134 ? -8.823 -10.580 4.335 1.00 97.88 134 GLU A C 1
ATOM 1018 O O . GLU A 1 134 ? -9.433 -10.185 3.340 1.00 97.88 134 GLU A O 1
ATOM 1023 N N . LEU A 1 135 ? -7.527 -10.920 4.278 1.00 98.06 135 LEU A N 1
ATOM 1024 C CA . LEU A 1 135 ? -6.771 -10.912 3.019 1.00 98.06 135 LEU A CA 1
ATOM 1025 C C . LEU A 1 135 ? -7.415 -11.845 1.984 1.00 98.06 135 LEU A C 1
ATOM 1027 O O . LEU A 1 135 ? -7.691 -11.415 0.865 1.00 98.06 135 LEU A O 1
ATOM 1031 N N . MET A 1 136 ? -7.739 -13.087 2.366 1.00 98.12 136 MET A N 1
ATOM 1032 C CA . MET A 1 136 ? -8.400 -14.050 1.475 1.00 98.12 136 MET A CA 1
ATOM 1033 C C . MET A 1 136 ? -9.776 -13.576 0.992 1.00 98.12 136 MET A C 1
ATOM 1035 O O . MET A 1 136 ? -10.097 -13.750 -0.183 1.00 98.12 136 MET A O 1
ATOM 1039 N N . ARG A 1 137 ? -10.576 -12.925 1.850 1.00 98.31 137 ARG A N 1
ATOM 1040 C CA . ARG A 1 137 ? -11.878 -12.342 1.466 1.00 98.31 137 ARG A CA 1
ATOM 1041 C C . ARG A 1 137 ? -11.765 -11.187 0.464 1.00 98.31 137 ARG A C 1
ATOM 1043 O O . ARG A 1 137 ? -12.729 -10.927 -0.251 1.00 98.31 137 ARG A O 1
ATOM 1050 N N . ASN A 1 138 ? -10.607 -10.531 0.374 1.00 98.31 138 ASN A N 1
ATOM 1051 C CA . ASN A 1 138 ? -10.354 -9.411 -0.541 1.00 98.31 138 ASN A CA 1
ATOM 1052 C C . ASN A 1 138 ? -9.338 -9.743 -1.659 1.00 98.31 138 ASN A C 1
ATOM 1054 O O . ASN A 1 138 ? -8.904 -8.855 -2.403 1.00 98.31 138 ASN A O 1
ATOM 1058 N N . ARG A 1 139 ? -8.966 -11.021 -1.795 1.00 98.38 139 ARG A N 1
ATOM 1059 C CA . ARG A 1 139 ? -8.057 -11.543 -2.821 1.00 98.38 139 ARG A CA 1
ATOM 1060 C C . ARG A 1 139 ? -8.681 -11.398 -4.211 1.00 98.38 139 ARG A C 1
ATOM 1062 O O . ARG A 1 139 ? -9.775 -11.895 -4.460 1.00 98.38 139 ARG A O 1
ATOM 1069 N N . GLY A 1 140 ? -7.984 -10.725 -5.123 1.00 97.88 140 GLY A N 1
ATOM 1070 C CA . GLY A 1 140 ? -8.491 -10.405 -6.460 1.00 97.88 140 GLY A CA 1
ATOM 1071 C C . GLY A 1 140 ? -9.469 -9.227 -6.511 1.00 97.88 140 GLY A C 1
ATOM 1072 O O . GLY A 1 140 ? -9.972 -8.930 -7.591 1.00 97.88 140 GLY A O 1
ATOM 1073 N N . THR A 1 141 ? -9.732 -8.546 -5.388 1.00 98.19 141 THR A N 1
ATOM 1074 C CA . THR A 1 141 ? -10.519 -7.302 -5.361 1.00 98.19 141 THR A CA 1
ATOM 1075 C C . THR A 1 141 ? -9.701 -6.142 -4.800 1.00 98.19 141 THR A C 1
ATOM 1077 O O . THR A 1 141 ? -9.284 -5.266 -5.550 1.00 98.19 141 THR A O 1
ATOM 1080 N N . GLN A 1 142 ? -9.388 -6.129 -3.505 1.00 98.44 142 GLN A N 1
ATOM 1081 C CA . GLN A 1 142 ? -8.456 -5.135 -2.964 1.00 98.44 142 GLN A CA 1
ATOM 1082 C C . GLN A 1 142 ? -7.018 -5.474 -3.350 1.00 98.44 142 GLN A C 1
ATOM 1084 O O . GLN A 1 142 ? -6.286 -4.608 -3.824 1.00 98.44 142 GLN A O 1
ATOM 1089 N N . PHE A 1 143 ? -6.641 -6.739 -3.170 1.00 98.75 143 PHE A N 1
ATOM 1090 C CA . PHE A 1 143 ? -5.259 -7.201 -3.242 1.00 98.75 143 PHE A CA 1
ATOM 1091 C C . PHE A 1 143 ? -5.019 -8.093 -4.460 1.00 98.75 143 PHE A C 1
ATOM 1093 O O . PHE A 1 143 ? -5.913 -8.825 -4.893 1.00 98.75 143 PHE A O 1
ATOM 1100 N N . ASP A 1 144 ? -3.793 -8.069 -4.980 1.00 98.69 144 ASP A N 1
ATOM 1101 C CA . ASP A 1 144 ? -3.348 -8.974 -6.041 1.00 98.69 144 ASP A CA 1
ATOM 1102 C C . ASP A 1 144 ? -3.403 -10.441 -5.559 1.00 98.69 144 ASP A C 1
ATOM 1104 O O . ASP A 1 144 ? -2.860 -10.744 -4.491 1.00 98.69 144 ASP A O 1
ATOM 1108 N N . PRO A 1 145 ? -4.037 -11.359 -6.319 1.00 98.56 145 PRO A N 1
ATOM 1109 C CA . PRO A 1 145 ? -4.096 -12.785 -6.001 1.00 98.56 145 PRO A CA 1
ATOM 1110 C C . PRO A 1 145 ? -2.753 -13.423 -5.626 1.00 98.56 145 PRO A C 1
ATOM 1112 O O . PRO A 1 145 ? -2.683 -14.151 -4.639 1.00 98.56 145 PRO A O 1
ATOM 1115 N N . ASN A 1 146 ? -1.696 -13.129 -6.383 1.00 98.38 146 ASN A N 1
ATOM 1116 C CA . ASN A 1 146 ? -0.372 -13.727 -6.219 1.00 98.38 146 ASN A CA 1
ATOM 1117 C C . ASN A 1 146 ? 0.359 -13.142 -5.004 1.00 98.38 146 ASN A C 1
ATOM 1119 O O . ASN A 1 146 ? 1.078 -13.851 -4.304 1.00 98.38 146 ASN A O 1
ATOM 1123 N N . VAL A 1 147 ? 0.153 -11.848 -4.731 1.00 98.62 147 VAL A N 1
ATOM 1124 C CA . VAL A 1 147 ? 0.723 -11.171 -3.557 1.00 98.62 147 VAL A CA 1
ATOM 1125 C C . VAL A 1 147 ? 0.070 -11.666 -2.268 1.00 98.62 147 VAL A C 1
ATOM 1127 O O . VAL A 1 147 ? 0.777 -11.871 -1.284 1.00 98.62 147 VAL A O 1
ATOM 1130 N N . VAL A 1 148 ? -1.249 -11.900 -2.265 1.00 98.56 148 VAL A N 1
ATOM 1131 C CA . VAL A 1 148 ? -1.933 -12.524 -1.120 1.00 98.56 148 VAL A CA 1
ATOM 1132 C C . VAL A 1 148 ? -1.360 -13.914 -0.864 1.00 98.56 148 VAL A C 1
ATOM 1134 O O . VAL A 1 148 ? -0.964 -14.194 0.263 1.00 98.56 148 VAL A O 1
ATOM 1137 N N . ASP A 1 149 ? -1.250 -14.758 -1.891 1.00 98.31 149 ASP A N 1
ATOM 1138 C CA . ASP A 1 149 ? -0.734 -16.123 -1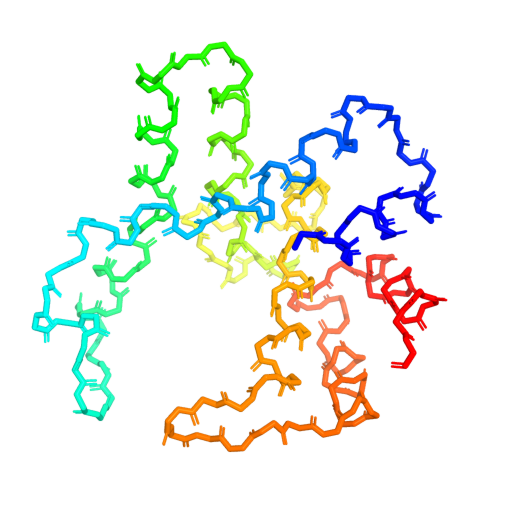.732 1.00 98.31 149 ASP A CA 1
ATOM 1139 C C . ASP A 1 149 ? 0.713 -16.130 -1.201 1.00 98.31 149 ASP A C 1
ATOM 1141 O O . ASP A 1 149 ? 1.022 -16.870 -0.266 1.00 98.31 149 ASP A O 1
ATOM 1145 N N . ALA A 1 150 ? 1.577 -15.251 -1.725 1.00 98.44 150 ALA A N 1
ATOM 1146 C CA . ALA A 1 150 ? 2.955 -15.095 -1.260 1.00 98.44 150 ALA A CA 1
ATOM 1147 C C . ALA A 1 150 ? 3.046 -14.559 0.182 1.00 98.44 150 ALA A C 1
ATOM 1149 O O . ALA A 1 150 ? 3.832 -15.075 0.976 1.00 98.44 150 ALA A O 1
ATOM 1150 N N . LEU A 1 151 ? 2.219 -13.574 0.561 1.00 98.25 151 LEU A N 1
ATOM 1151 C CA . LEU A 1 151 ? 2.145 -13.072 1.940 1.00 98.25 151 LEU A CA 1
ATOM 1152 C C . LEU A 1 151 ? 1.707 -14.185 2.893 1.00 98.25 151 LEU A C 1
ATOM 1154 O O . LEU A 1 151 ? 2.352 -14.404 3.915 1.00 98.25 151 LEU A O 1
ATOM 1158 N N . LEU A 1 152 ? 0.670 -14.944 2.539 1.00 96.94 152 LEU A N 1
ATOM 1159 C CA . LEU A 1 152 ? 0.179 -16.065 3.343 1.00 96.94 152 LEU A CA 1
ATOM 1160 C C . LEU A 1 152 ? 1.190 -17.219 3.466 1.00 96.94 152 LEU A C 1
ATOM 1162 O O . LEU A 1 152 ? 1.073 -18.008 4.408 1.00 96.94 152 LEU A O 1
ATOM 1166 N N . ALA A 1 153 ? 2.171 -17.312 2.565 1.00 97.00 153 ALA A N 1
ATOM 1167 C CA . ALA A 1 153 ? 3.261 -18.283 2.625 1.00 97.00 153 ALA A CA 1
ATOM 1168 C C . ALA A 1 153 ? 4.453 -17.844 3.504 1.00 97.00 153 ALA A C 1
ATOM 1170 O O . ALA A 1 153 ? 5.201 -18.710 3.957 1.00 97.00 153 ALA A O 1
ATOM 1171 N N . VAL A 1 154 ? 4.639 -16.538 3.757 1.00 96.06 154 VAL A N 1
ATOM 1172 C CA . VAL A 1 154 ? 5.758 -16.009 4.576 1.00 96.06 154 VAL A CA 1
ATOM 1173 C C . VAL A 1 154 ? 5.338 -15.407 5.921 1.00 96.06 154 VAL A C 1
ATOM 1175 O O . VAL A 1 154 ? 6.160 -15.331 6.832 1.00 96.06 154 VAL A O 1
ATOM 1178 N N . ALA A 1 155 ? 4.080 -14.992 6.077 1.00 86.31 155 ALA A N 1
ATOM 1179 C CA . ALA A 1 155 ? 3.525 -14.583 7.363 1.00 86.31 155 ALA A CA 1
ATOM 1180 C C . ALA A 1 155 ? 3.162 -15.815 8.206 1.00 86.31 155 ALA A C 1
ATOM 1182 O O . ALA A 1 155 ? 2.446 -16.702 7.730 1.00 86.31 155 ALA A O 1
ATOM 1183 N N . ALA A 1 156 ? 3.638 -15.837 9.453 1.00 64.06 156 ALA A N 1
ATOM 1184 C CA . ALA A 1 156 ? 3.262 -16.813 10.478 1.00 64.06 156 ALA A CA 1
ATOM 1185 C C . ALA A 1 156 ? 1.878 -16.516 11.091 1.00 64.06 156 ALA A C 1
ATOM 1187 O O . ALA A 1 156 ? 1.461 -15.334 11.068 1.00 64.06 156 ALA A O 1
#

pLDDT: mean 96.37, std 4.53, range [64.06, 98.81]

Radius of gyration: 15.28 Å; Cα contacts (8 Å, |Δi|>4): 238; chains: 1; bounding box: 34×38×34 Å